Protein AF-A0A7Y5JX21-F1 (afdb_monomer_lite)

Foldseek 3Di:
DDQLDDLVLEDPVQSPQPCLRVLSVLLRVQLCVLQVLQVDPQPDVQAGRQDPVLSVQLSVLSNVLSVVQSVLVPWDFDWDDDDPDIDTDRSRDDPPHSDRDPVSSVSSNVSNVVRRPDPPPDDDDDPDDDDDD

Radius of gyration: 22.15 Å; chains: 1; bounding box: 34×37×90 Å

Sequence (133 aa):
MTAIISTADLPYAIQGADLIDVMVAGANAKASRVAPCLTWDGSDVLQPAPTADQRAEAKLVLIGAVKRWVESGSGAVQSQTAGPFGMTIDTRPKSGGYNLWPSEIQQLQAICKSASATPRGAFSIDTTPIVLP

Secondary structure (DSSP, 8-state):
---S--GGGS-GGGTT-TTHHHHHHHHHHHHHHH-GGGG--S-BTTBPPPPHHHHHHHHHHHHHHHHHHHHHTT--EEEEEETTEEEEEE-S-SS-TT---HHHHHHHHHHHHHH--S-TT------------

pLDDT: mean 81.8, std 13.93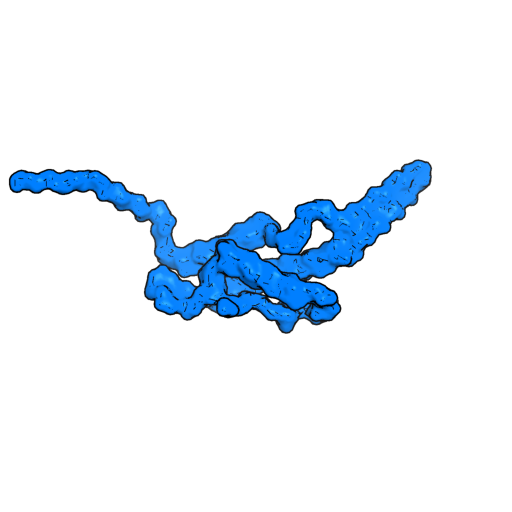, range [46.72, 96.75]

Structure (mmCIF, N/CA/C/O backbone):
data_AF-A0A7Y5JX21-F1
#
_entry.id   AF-A0A7Y5JX21-F1
#
loop_
_atom_site.group_PDB
_atom_site.id
_atom_site.type_symbol
_atom_site.label_atom_id
_atom_site.label_alt_id
_atom_site.label_comp_id
_atom_site.label_asym_id
_atom_site.label_entity_id
_atom_site.label_seq_id
_atom_site.pdbx_PDB_ins_code
_atom_site.Cartn_x
_atom_site.Cartn_y
_atom_site.Cartn_z
_atom_site.occupancy
_atom_site.B_iso_or_equiv
_atom_site.auth_seq_id
_atom_site.auth_comp_id
_atom_site.auth_asym_id
_atom_site.auth_atom_id
_atom_site.pdbx_PDB_model_num
ATOM 1 N N . MET A 1 1 ? -2.861 -11.075 -12.105 1.00 56.91 1 MET A N 1
ATOM 2 C CA . MET A 1 1 ? -2.216 -9.812 -11.687 1.00 56.91 1 MET A CA 1
ATOM 3 C C . MET A 1 1 ? -1.396 -10.118 -10.448 1.00 56.91 1 MET A C 1
ATOM 5 O O . MET A 1 1 ? -1.954 -10.684 -9.517 1.00 56.91 1 MET A O 1
ATOM 9 N N . THR A 1 2 ? -0.092 -9.853 -10.459 1.00 75.12 2 THR A N 1
ATOM 10 C CA . THR A 1 2 ? 0.791 -10.184 -9.329 1.00 75.12 2 THR A CA 1
ATOM 11 C C . THR A 1 2 ? 0.529 -9.230 -8.166 1.00 75.12 2 THR A C 1
ATOM 13 O O . THR A 1 2 ? 0.573 -8.015 -8.356 1.00 75.12 2 THR A O 1
ATOM 16 N N . ALA A 1 3 ? 0.229 -9.766 -6.981 1.00 86.38 3 ALA A N 1
ATOM 17 C CA . ALA A 1 3 ? 0.021 -8.962 -5.778 1.00 86.38 3 ALA A CA 1
ATOM 18 C C . ALA A 1 3 ? 1.336 -8.297 -5.337 1.00 86.38 3 ALA A C 1
ATOM 20 O O . ALA A 1 3 ? 2.397 -8.916 -5.399 1.00 86.38 3 ALA A O 1
ATOM 21 N N . ILE A 1 4 ? 1.264 -7.035 -4.904 1.00 92.50 4 ILE A N 1
ATOM 22 C CA . ILE A 1 4 ? 2.420 -6.277 -4.397 1.00 92.50 4 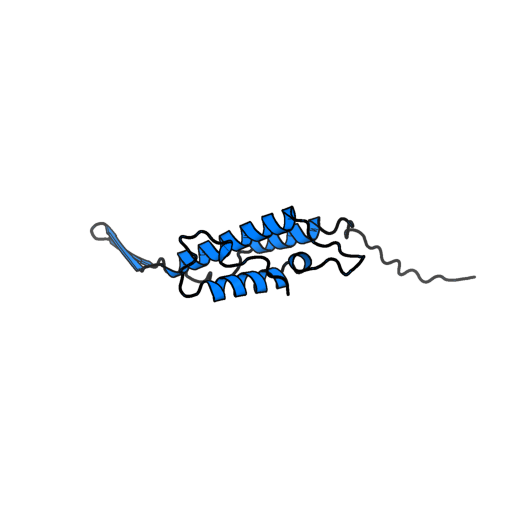ILE A CA 1
ATOM 23 C C . ILE A 1 4 ? 2.599 -6.551 -2.901 1.00 92.50 4 ILE A C 1
ATOM 25 O O . ILE A 1 4 ? 3.725 -6.713 -2.435 1.00 92.50 4 ILE A O 1
ATOM 29 N N . ILE A 1 5 ? 1.485 -6.629 -2.165 1.00 96.06 5 ILE A N 1
ATOM 30 C CA . ILE A 1 5 ? 1.446 -6.997 -0.748 1.00 96.06 5 ILE A CA 1
ATOM 31 C C . ILE A 1 5 ? 0.426 -8.106 -0.476 1.00 96.06 5 ILE A C 1
ATOM 33 O O . ILE A 1 5 ? -0.576 -8.238 -1.182 1.00 96.06 5 ILE A O 1
ATOM 37 N N . SER A 1 6 ? 0.670 -8.864 0.585 1.00 95.81 6 SER A N 1
ATOM 38 C CA . SER A 1 6 ? -0.206 -9.881 1.165 1.00 95.81 6 SER A CA 1
ATOM 39 C C . SER A 1 6 ? -0.447 -9.598 2.652 1.00 95.81 6 SER A C 1
ATOM 41 O O . SER A 1 6 ? 0.230 -8.766 3.255 1.00 95.81 6 SER A O 1
ATOM 43 N N . THR A 1 7 ? -1.392 -10.299 3.275 1.00 95.44 7 THR A N 1
ATOM 44 C CA . THR A 1 7 ? -1.638 -10.181 4.723 1.00 95.44 7 THR A CA 1
ATOM 45 C C . THR A 1 7 ? -0.427 -10.575 5.566 1.00 95.44 7 THR A C 1
ATOM 47 O O . THR A 1 7 ? -0.173 -9.944 6.589 1.00 95.44 7 THR A O 1
ATOM 50 N N . ALA A 1 8 ? 0.375 -11.541 5.107 1.00 95.25 8 ALA A N 1
ATOM 51 C CA . ALA A 1 8 ? 1.602 -11.970 5.782 1.00 95.25 8 ALA A CA 1
ATOM 52 C C . ALA A 1 8 ? 2.673 -10.866 5.858 1.00 95.25 8 ALA A C 1
ATOM 54 O O . ALA A 1 8 ? 3.573 -10.931 6.692 1.00 95.25 8 ALA A O 1
ATOM 55 N N . ASP A 1 9 ? 2.564 -9.841 5.011 1.00 94.50 9 ASP A N 1
ATOM 56 C CA . ASP A 1 9 ? 3.497 -8.718 4.973 1.00 94.50 9 ASP A CA 1
ATOM 57 C C . ASP A 1 9 ? 3.178 -7.629 6.001 1.00 94.50 9 ASP A C 1
ATOM 59 O O . ASP A 1 9 ? 3.978 -6.718 6.219 1.00 94.50 9 ASP A O 1
ATOM 63 N N . LEU A 1 10 ? 1.997 -7.695 6.614 1.00 94.94 10 LEU A N 1
ATOM 64 C CA . LEU A 1 10 ? 1.544 -6.723 7.595 1.00 94.94 10 LEU A CA 1
ATOM 65 C C . LEU A 1 10 ? 2.071 -7.072 8.995 1.00 94.94 10 LEU A C 1
ATOM 67 O O . LEU A 1 10 ? 2.263 -8.248 9.307 1.00 94.94 10 LEU A O 1
ATOM 71 N N . PRO A 1 11 ? 2.249 -6.086 9.892 1.00 93.44 11 PRO A N 1
ATOM 72 C CA . PRO A 1 11 ? 2.540 -6.354 11.296 1.00 93.44 11 PRO A CA 1
ATOM 73 C C . PRO A 1 11 ? 1.491 -7.274 11.932 1.00 93.44 11 PRO A C 1
ATOM 75 O O . PRO A 1 11 ? 0.293 -7.053 11.759 1.00 93.44 11 PRO A O 1
ATOM 78 N N . TYR A 1 12 ? 1.930 -8.247 12.737 1.00 93.88 12 TYR A N 1
ATOM 79 C CA . TYR A 1 12 ? 1.044 -9.239 13.371 1.00 93.88 12 TYR A CA 1
ATOM 80 C C . TYR A 1 12 ? -0.140 -8.604 14.120 1.00 93.88 12 TYR A C 1
ATOM 82 O O . TYR A 1 12 ? -1.261 -9.097 14.056 1.00 93.88 12 TYR A O 1
ATOM 90 N N . ALA A 1 13 ? 0.086 -7.449 14.753 1.00 90.81 13 ALA A N 1
ATOM 91 C CA . ALA A 1 13 ? -0.931 -6.706 15.494 1.00 90.81 13 ALA A CA 1
ATOM 92 C C . ALA A 1 13 ? -2.150 -6.269 14.656 1.00 90.81 13 ALA A C 1
ATOM 94 O O . ALA A 1 13 ? -3.206 -6.026 15.230 1.00 90.81 13 ALA A O 1
ATOM 95 N N . ILE A 1 14 ? -2.021 -6.155 13.327 1.00 90.69 14 ILE A N 1
ATOM 96 C CA . ILE A 1 14 ? -3.111 -5.713 12.441 1.00 90.69 14 ILE A CA 1
ATOM 97 C C . ILE A 1 14 ? -3.614 -6.809 11.493 1.00 90.69 14 ILE A C 1
ATOM 99 O O . ILE A 1 14 ? -4.603 -6.594 10.797 1.00 90.69 14 ILE A O 1
ATOM 103 N N . GLN A 1 15 ? -2.976 -7.985 11.474 1.00 93.12 15 GLN A N 1
ATOM 104 C CA . GLN A 1 15 ? -3.368 -9.098 10.598 1.00 93.12 15 GLN A CA 1
ATOM 105 C C . GLN A 1 15 ? -4.753 -9.672 10.931 1.00 93.12 15 GLN A C 1
ATOM 107 O O . GLN A 1 15 ? -5.366 -10.291 10.074 1.00 93.12 15 GLN A O 1
ATOM 112 N N . GLY A 1 16 ? -5.251 -9.473 12.154 1.00 90.75 16 GLY A N 1
ATOM 113 C CA . GLY A 1 16 ? -6.568 -9.951 12.591 1.00 90.75 16 GLY A CA 1
ATOM 114 C C . GLY A 1 16 ? -7.710 -8.944 12.428 1.00 90.75 16 GLY A C 1
ATOM 115 O O . GLY A 1 16 ? -8.780 -9.161 12.990 1.00 90.75 16 GLY A O 1
ATOM 116 N N . ALA A 1 17 ? -7.494 -7.815 11.744 1.00 88.44 17 ALA A N 1
ATOM 117 C CA . ALA A 1 17 ? -8.557 -6.834 11.538 1.00 88.44 17 ALA A CA 1
ATOM 118 C C . ALA A 1 17 ? -9.648 -7.391 10.601 1.00 88.44 17 ALA A C 1
ATOM 120 O O . ALA A 1 17 ? -9.340 -7.985 9.574 1.00 88.44 17 ALA A O 1
ATOM 121 N N . ASP A 1 18 ? -10.918 -7.142 10.926 1.00 87.25 18 ASP A N 1
ATOM 122 C CA . ASP A 1 18 ? -12.089 -7.728 10.245 1.00 87.25 18 ASP A CA 1
ATOM 123 C C . ASP A 1 18 ? -12.071 -7.570 8.711 1.00 87.25 18 ASP A C 1
ATOM 125 O O . ASP A 1 18 ? -12.339 -8.502 7.961 1.00 87.25 18 ASP A O 1
ATOM 129 N N . LEU A 1 19 ? -11.667 -6.395 8.220 1.00 89.31 19 LEU A N 1
ATOM 130 C CA . LEU A 1 19 ? -11.630 -6.088 6.786 1.00 89.31 19 LEU A CA 1
ATOM 131 C C . LEU A 1 19 ? -10.226 -6.177 6.175 1.00 89.31 19 LEU A C 1
ATOM 133 O O . LEU A 1 19 ? -9.997 -5.611 5.105 1.00 89.31 19 LEU A O 1
ATOM 137 N N . ILE A 1 20 ? -9.269 -6.841 6.828 1.00 93.19 20 ILE A N 1
ATOM 138 C CA . ILE A 1 20 ? -7.860 -6.793 6.414 1.00 93.19 20 ILE A CA 1
ATOM 139 C C . ILE A 1 20 ? -7.640 -7.292 4.983 1.00 93.19 20 ILE A C 1
ATOM 141 O O . ILE A 1 20 ? -6.948 -6.632 4.209 1.00 93.19 20 ILE A O 1
ATOM 145 N N . ASP A 1 21 ? -8.296 -8.384 4.589 1.00 94.31 21 ASP A N 1
ATOM 146 C CA . ASP A 1 21 ? -8.181 -8.948 3.242 1.00 94.31 21 ASP A CA 1
ATOM 147 C C . ASP A 1 21 ? -8.729 -7.983 2.187 1.00 94.31 21 ASP A C 1
ATOM 149 O O . ASP A 1 21 ? -8.122 -7.772 1.135 1.00 94.31 21 ASP A O 1
ATOM 153 N N . VAL A 1 22 ? -9.850 -7.326 2.498 1.00 94.06 22 VAL A N 1
ATOM 154 C CA . VAL A 1 22 ? -10.465 -6.312 1.634 1.00 94.06 22 VAL A CA 1
ATOM 155 C C . VAL A 1 22 ? -9.556 -5.088 1.514 1.00 94.06 22 VAL A C 1
ATOM 157 O O . VAL A 1 22 ? -9.387 -4.547 0.420 1.00 94.06 22 VAL A O 1
ATOM 160 N N . MET A 1 23 ? -8.926 -4.667 2.613 1.00 93.44 23 MET A N 1
ATOM 161 C CA . MET A 1 23 ? -7.972 -3.55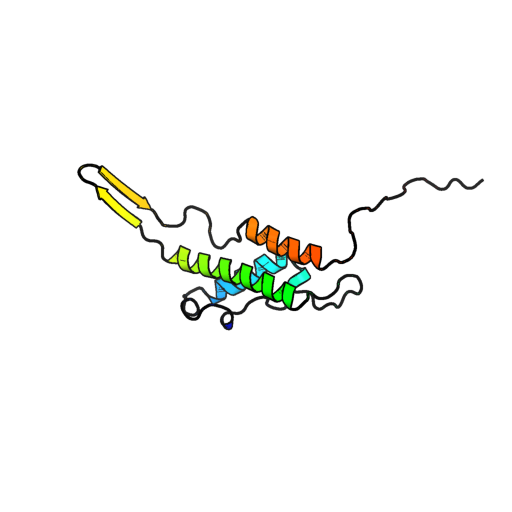7 2.619 1.00 93.44 23 MET A CA 1
ATOM 162 C C . MET A 1 23 ? -6.724 -3.882 1.794 1.00 93.44 23 MET A C 1
ATOM 164 O O . MET A 1 23 ? -6.310 -3.064 0.975 1.00 93.44 23 MET A O 1
ATOM 168 N N . VAL A 1 24 ? -6.155 -5.080 1.940 1.00 96.00 24 VAL A N 1
ATOM 169 C CA . VAL A 1 24 ? -5.000 -5.547 1.154 1.00 96.00 24 VAL A CA 1
ATOM 170 C C . VAL A 1 24 ? -5.350 -5.639 -0.331 1.00 96.00 24 VAL A C 1
ATOM 172 O O . VAL A 1 24 ? -4.608 -5.133 -1.177 1.00 96.00 24 VAL A O 1
ATOM 175 N N . ALA A 1 25 ? -6.503 -6.220 -0.673 1.00 95.62 25 ALA A N 1
ATOM 176 C CA . ALA A 1 25 ? -6.979 -6.284 -2.052 1.00 95.62 25 ALA A CA 1
ATOM 177 C C . ALA A 1 25 ? -7.181 -4.879 -2.646 1.00 95.62 25 ALA A C 1
ATOM 179 O O . ALA A 1 25 ? -6.733 -4.595 -3.760 1.00 95.62 25 ALA A O 1
ATOM 180 N N . GLY A 1 26 ? -7.788 -3.968 -1.880 1.00 94.75 26 GLY A N 1
ATOM 181 C CA . GLY A 1 26 ? -7.989 -2.575 -2.270 1.00 94.75 26 GLY A CA 1
ATOM 182 C C . GLY A 1 26 ? -6.680 -1.803 -2.451 1.00 94.75 26 GLY A C 1
ATOM 183 O O . GLY A 1 26 ? -6.553 -1.038 -3.409 1.00 94.75 26 GLY A O 1
ATOM 184 N N . ALA A 1 27 ? -5.692 -2.021 -1.580 1.00 95.69 27 ALA A N 1
ATOM 185 C CA . ALA A 1 27 ? -4.360 -1.431 -1.695 1.00 95.69 27 ALA A CA 1
ATOM 186 C C . ALA A 1 27 ? -3.663 -1.885 -2.984 1.00 95.69 27 ALA A C 1
ATOM 188 O O . ALA A 1 27 ? -3.215 -1.042 -3.762 1.00 95.69 27 ALA A O 1
ATOM 189 N N . ASN A 1 28 ? -3.656 -3.194 -3.257 1.00 95.75 28 ASN A N 1
ATOM 190 C CA . ASN A 1 28 ? -3.093 -3.754 -4.486 1.00 95.75 28 ASN A CA 1
ATOM 191 C C . ASN A 1 28 ? -3.781 -3.195 -5.744 1.00 95.75 28 ASN A C 1
ATOM 193 O O . ASN A 1 28 ? -3.098 -2.767 -6.672 1.00 95.75 28 ASN A O 1
ATOM 197 N N . ALA A 1 29 ? -5.117 -3.129 -5.763 1.00 94.94 29 ALA A N 1
ATOM 198 C CA . ALA A 1 29 ? -5.874 -2.616 -6.908 1.00 94.94 29 ALA A CA 1
ATOM 199 C C . ALA A 1 29 ? -5.653 -1.111 -7.154 1.00 94.94 29 ALA A C 1
ATOM 201 O O . ALA A 1 29 ? -5.588 -0.647 -8.296 1.00 94.94 29 ALA A O 1
ATOM 202 N N . LYS A 1 30 ? -5.525 -0.313 -6.088 1.00 94.88 30 LYS A N 1
ATOM 203 C CA . LYS A 1 30 ? -5.206 1.119 -6.210 1.00 94.88 30 LYS A CA 1
ATOM 204 C C . LYS A 1 30 ? -3.778 1.314 -6.710 1.00 94.88 30 LYS A C 1
ATOM 206 O O . LYS A 1 30 ? -3.566 2.124 -7.611 1.00 94.88 30 LYS A O 1
ATOM 211 N N . ALA A 1 31 ? -2.830 0.547 -6.175 1.00 95.06 31 ALA A N 1
ATOM 212 C CA . ALA A 1 31 ? -1.434 0.577 -6.588 1.00 95.06 31 ALA A CA 1
ATOM 213 C C . ALA A 1 31 ? -1.267 0.197 -8.063 1.00 95.06 31 ALA A C 1
ATOM 215 O O . ALA A 1 31 ? -0.618 0.927 -8.806 1.00 95.06 31 ALA A O 1
ATOM 216 N N . SER A 1 32 ? -1.922 -0.872 -8.524 1.00 93.50 32 SER A N 1
ATOM 217 C CA . SER A 1 32 ? -1.845 -1.302 -9.924 1.00 93.50 32 SER A CA 1
ATOM 218 C C . SER A 1 32 ? -2.394 -0.263 -10.903 1.00 93.50 32 SER A C 1
ATOM 220 O O . SER A 1 32 ? -1.929 -0.179 -12.036 1.00 93.50 32 SER A O 1
ATOM 222 N N . ARG A 1 33 ? -3.363 0.559 -10.478 1.00 92.12 33 ARG A N 1
ATOM 223 C CA . ARG A 1 33 ? -3.907 1.648 -11.299 1.00 92.12 33 ARG A CA 1
ATOM 224 C C . ARG A 1 33 ? -2.938 2.822 -11.435 1.00 92.12 33 ARG A C 1
ATOM 226 O O . ARG A 1 33 ? -2.851 3.408 -12.509 1.00 92.12 33 ARG A O 1
ATOM 233 N N . VAL A 1 34 ? -2.264 3.209 -10.351 1.00 93.62 34 VAL A N 1
ATOM 234 C CA . VAL A 1 34 ? -1.381 4.394 -10.347 1.00 93.62 34 VAL A CA 1
ATOM 235 C C . VAL A 1 34 ? 0.056 4.071 -10.752 1.00 93.62 34 VAL A C 1
ATOM 237 O O . VAL A 1 34 ? 0.761 4.952 -11.234 1.00 93.62 34 VAL A O 1
ATOM 240 N N . ALA A 1 35 ? 0.477 2.822 -10.562 1.00 92.19 35 ALA A N 1
ATOM 241 C CA . ALA A 1 35 ? 1.834 2.336 -10.755 1.00 92.19 35 ALA A CA 1
ATOM 242 C C . ALA A 1 35 ? 1.819 0.921 -11.379 1.00 92.19 35 ALA A C 1
ATOM 244 O O . ALA A 1 35 ? 2.234 -0.053 -10.745 1.00 92.19 35 ALA A O 1
ATOM 245 N N . PRO A 1 36 ? 1.351 0.777 -12.638 1.00 89.00 36 PRO A N 1
ATOM 246 C CA . PRO A 1 36 ? 1.202 -0.529 -13.288 1.00 89.00 36 PRO A CA 1
ATOM 247 C C . PRO A 1 36 ? 2.532 -1.276 -13.455 1.00 89.00 36 PRO A C 1
ATOM 249 O O . PRO A 1 36 ? 2.544 -2.509 -13.475 1.00 89.00 36 PRO A O 1
ATOM 252 N N . CYS A 1 37 ? 3.659 -0.550 -13.491 1.00 87.56 37 CYS A N 1
ATOM 253 C CA . CYS A 1 37 ? 4.994 -1.138 -13.589 1.00 87.56 37 CYS A CA 1
ATOM 254 C C . CYS A 1 37 ? 5.292 -2.137 -12.457 1.00 87.56 37 CYS A C 1
ATOM 256 O O . CYS A 1 37 ? 6.010 -3.101 -12.677 1.00 87.56 37 CYS A O 1
ATOM 258 N N . LEU A 1 38 ? 4.711 -1.956 -11.263 1.00 89.81 38 LEU A N 1
ATOM 259 C CA . LEU A 1 38 ? 4.963 -2.816 -10.100 1.00 89.81 38 LEU A CA 1
ATOM 260 C C . LEU A 1 38 ? 4.347 -4.212 -10.253 1.00 89.81 38 LEU A C 1
ATOM 262 O O . LEU A 1 38 ? 4.771 -5.173 -9.608 1.00 89.81 38 LEU A O 1
ATOM 266 N N . THR A 1 39 ? 3.346 -4.330 -11.121 1.00 87.06 39 THR A N 1
ATOM 267 C CA . THR A 1 39 ? 2.672 -5.596 -11.433 1.00 87.06 39 THR A CA 1
ATOM 268 C C . THR A 1 39 ? 3.181 -6.241 -12.718 1.00 87.06 39 THR A C 1
ATOM 270 O O . THR A 1 39 ? 2.767 -7.353 -13.034 1.00 87.06 39 THR A O 1
ATOM 273 N N . TRP A 1 40 ? 4.081 -5.557 -13.430 1.00 84.44 40 TRP A N 1
ATOM 274 C CA . TRP A 1 40 ? 4.661 -6.015 -14.684 1.00 84.44 40 TRP A CA 1
ATOM 275 C C . TRP A 1 40 ? 5.652 -7.162 -14.461 1.00 84.44 40 TRP A C 1
ATOM 277 O O . TRP A 1 40 ? 6.388 -7.178 -13.469 1.00 84.44 40 TRP A O 1
ATOM 287 N N . ASP A 1 41 ? 5.666 -8.116 -15.389 1.00 79.88 41 ASP A N 1
ATOM 288 C CA . ASP A 1 41 ? 6.524 -9.306 -15.366 1.00 79.88 41 ASP A CA 1
ATOM 289 C C . ASP A 1 41 ? 7.769 -9.179 -16.258 1.00 79.88 41 ASP A C 1
ATOM 291 O O . ASP A 1 41 ? 8.627 -10.057 -16.237 1.00 79.88 41 ASP A O 1
ATOM 295 N N . GLY A 1 42 ? 7.909 -8.074 -16.995 1.00 75.12 42 GLY A N 1
ATOM 296 C CA . GLY A 1 42 ? 9.039 -7.845 -17.899 1.00 75.12 42 GLY A CA 1
ATOM 297 C C . GLY A 1 42 ? 8.849 -8.438 -19.294 1.00 75.12 42 GLY A C 1
ATOM 298 O O . GLY A 1 42 ? 9.820 -8.517 -20.037 1.00 75.12 42 GLY A O 1
ATOM 299 N N . SER A 1 43 ? 7.630 -8.845 -19.665 1.00 77.75 43 SER A N 1
ATOM 300 C CA . SER A 1 43 ? 7.337 -9.426 -20.986 1.00 77.75 43 SER A CA 1
ATOM 301 C C . SER A 1 43 ? 7.483 -8.453 -22.170 1.00 77.75 43 SER A C 1
ATOM 303 O O . SER A 1 43 ? 7.535 -8.891 -23.317 1.00 77.75 43 SER A O 1
ATOM 305 N N . ASP A 1 44 ? 7.590 -7.147 -21.915 1.00 70.25 44 ASP A N 1
ATOM 306 C CA . ASP A 1 44 ? 7.781 -6.095 -22.916 1.00 70.25 44 ASP A CA 1
ATOM 307 C C . ASP A 1 44 ? 9.241 -5.657 -22.878 1.00 70.25 44 ASP A C 1
ATOM 309 O O . ASP A 1 44 ? 9.752 -5.191 -21.859 1.00 70.25 44 ASP A O 1
ATOM 313 N N . VAL A 1 45 ? 9.898 -5.787 -24.025 1.00 65.69 45 VAL A N 1
ATOM 314 C CA . VAL A 1 45 ? 11.306 -5.438 -24.235 1.00 65.69 45 VAL A CA 1
ATOM 315 C C . VAL A 1 45 ? 11.566 -3.951 -23.960 1.00 65.69 45 VAL A C 1
ATOM 317 O O . VAL A 1 45 ? 12.674 -3.569 -23.590 1.00 65.69 45 VAL A O 1
ATOM 320 N N . LEU A 1 46 ? 10.542 -3.104 -24.108 1.00 68.38 46 LEU A N 1
ATOM 321 C CA . LEU A 1 46 ? 10.607 -1.663 -23.869 1.00 68.38 46 LEU A CA 1
ATOM 322 C C . LEU A 1 46 ? 10.356 -1.280 -22.403 1.00 68.38 46 LEU A C 1
ATOM 324 O O . LEU A 1 46 ? 10.493 -0.102 -22.051 1.00 68.38 46 LEU A O 1
ATOM 328 N N . GLN A 1 47 ? 9.994 -2.237 -21.542 1.00 67.69 47 GLN A N 1
ATOM 329 C CA . GLN A 1 47 ? 9.711 -1.982 -20.135 1.00 67.69 47 GLN A CA 1
ATOM 330 C C . GLN A 1 47 ? 10.237 -3.113 -19.232 1.00 67.69 47 GLN A C 1
ATOM 332 O O . GLN A 1 47 ? 9.579 -4.148 -19.086 1.00 67.69 47 GLN A O 1
ATOM 337 N N . PRO A 1 48 ? 11.393 -2.915 -18.567 1.00 72.81 48 PRO A N 1
ATOM 338 C CA . PRO A 1 48 ? 11.939 -3.924 -17.672 1.00 72.81 48 PRO A CA 1
ATOM 339 C C . PRO A 1 48 ? 11.004 -4.179 -16.484 1.00 72.81 48 PRO A C 1
ATOM 341 O O . PRO A 1 48 ? 10.265 -3.295 -16.035 1.00 72.81 48 PRO A O 1
ATOM 344 N N . ALA A 1 49 ? 11.052 -5.406 -15.962 1.00 80.62 49 ALA A N 1
ATOM 345 C CA . ALA A 1 49 ? 10.403 -5.740 -14.701 1.00 80.62 49 ALA A CA 1
ATOM 346 C C . ALA A 1 49 ? 10.966 -4.864 -13.562 1.00 80.62 49 ALA A C 1
ATOM 348 O O . ALA A 1 49 ? 12.156 -4.536 -13.570 1.00 80.62 49 ALA A O 1
ATOM 349 N N . PRO A 1 50 ? 10.144 -4.499 -12.564 1.00 85.94 50 PRO A N 1
ATOM 350 C CA . PRO A 1 50 ? 10.604 -3.723 -11.420 1.00 85.94 50 PRO A CA 1
ATOM 351 C C . PRO A 1 50 ? 11.623 -4.528 -10.607 1.00 85.94 50 PRO A C 1
ATOM 353 O O . PRO A 1 50 ? 11.454 -5.735 -10.396 1.00 85.94 50 PRO A O 1
ATOM 356 N N . THR A 1 51 ? 12.662 -3.850 -10.122 1.00 88.38 51 THR A N 1
ATOM 357 C CA . THR A 1 51 ? 13.700 -4.475 -9.294 1.00 88.38 51 THR A CA 1
ATOM 358 C C . THR A 1 51 ? 13.143 -4.901 -7.932 1.00 88.38 51 THR A C 1
ATOM 360 O O . THR A 1 51 ? 12.072 -4.458 -7.500 1.00 88.38 51 THR A O 1
ATOM 363 N N . ALA A 1 52 ? 13.878 -5.764 -7.226 1.00 89.44 52 ALA A N 1
ATOM 364 C CA . ALA A 1 52 ? 13.503 -6.181 -5.875 1.00 89.44 52 ALA A CA 1
ATOM 365 C C . ALA A 1 52 ? 13.381 -4.980 -4.919 1.00 89.44 52 ALA A C 1
ATOM 367 O O . ALA A 1 52 ? 12.411 -4.900 -4.167 1.00 89.44 52 ALA A O 1
ATOM 368 N N . ASP A 1 53 ? 14.297 -4.014 -5.018 1.00 90.50 53 ASP A N 1
ATOM 369 C CA . ASP A 1 53 ? 14.301 -2.809 -4.181 1.00 90.50 53 ASP A CA 1
ATOM 370 C C . ASP A 1 53 ? 13.087 -1.916 -4.461 1.00 90.50 53 ASP A C 1
ATOM 372 O O . ASP A 1 53 ? 12.426 -1.456 -3.534 1.00 90.50 53 ASP A O 1
ATOM 376 N N . GLN A 1 54 ? 12.715 -1.751 -5.733 1.00 90.25 54 GLN A N 1
ATOM 377 C CA . GLN A 1 54 ? 11.519 -0.998 -6.128 1.00 90.25 54 GLN A CA 1
ATOM 378 C C . GLN A 1 54 ? 10.234 -1.643 -5.600 1.00 90.25 54 GLN A C 1
ATOM 380 O O . GLN A 1 54 ? 9.319 -0.954 -5.142 1.00 90.25 54 GLN A O 1
ATOM 385 N N . ARG A 1 55 ? 10.160 -2.979 -5.633 1.00 91.62 55 ARG A N 1
ATOM 386 C CA . ARG A 1 55 ? 9.039 -3.720 -5.040 1.00 91.62 55 ARG A CA 1
ATOM 387 C C . ARG A 1 55 ? 9.022 -3.585 -3.516 1.00 91.62 55 ARG A C 1
ATOM 389 O O . ARG A 1 55 ? 7.943 -3.436 -2.947 1.00 91.62 55 ARG A O 1
ATOM 396 N N . ALA A 1 56 ? 10.182 -3.614 -2.859 1.00 92.69 56 ALA A N 1
ATOM 397 C CA . ALA A 1 56 ? 10.295 -3.453 -1.410 1.00 92.69 56 ALA A CA 1
ATOM 398 C C . ALA A 1 56 ? 9.886 -2.044 -0.945 1.00 92.69 56 ALA A C 1
ATOM 400 O O . ALA A 1 56 ? 9.158 -1.911 0.040 1.00 92.69 56 ALA A O 1
ATOM 401 N N . GLU A 1 57 ? 10.276 -1.002 -1.682 1.00 94.06 57 GLU A N 1
ATOM 402 C CA . GLU A 1 57 ? 9.856 0.376 -1.417 1.00 94.06 57 GLU A CA 1
ATOM 403 C C . GLU A 1 57 ? 8.334 0.525 -1.558 1.00 94.06 57 GLU A C 1
ATOM 405 O O . GLU A 1 57 ? 7.659 0.984 -0.633 1.00 94.06 57 GLU A O 1
ATOM 410 N N . ALA A 1 58 ? 7.762 0.042 -2.667 1.00 95.44 58 ALA A N 1
ATOM 411 C CA . ALA A 1 58 ? 6.316 0.074 -2.885 1.00 95.44 58 ALA A CA 1
ATOM 412 C C . ALA A 1 58 ? 5.542 -0.693 -1.801 1.00 95.44 58 ALA A C 1
ATOM 414 O O . ALA A 1 58 ? 4.490 -0.246 -1.341 1.00 95.44 58 ALA A O 1
ATOM 415 N N . LYS A 1 59 ? 6.077 -1.835 -1.360 1.00 95.56 59 LYS A N 1
ATOM 416 C CA . LYS A 1 59 ? 5.514 -2.637 -0.272 1.00 95.56 59 LYS A CA 1
ATOM 417 C C . LYS A 1 59 ? 5.420 -1.836 1.025 1.00 95.56 59 LYS A C 1
ATOM 419 O O . LYS A 1 59 ? 4.368 -1.849 1.659 1.00 95.56 59 LYS A O 1
ATOM 424 N N . LEU A 1 60 ? 6.462 -1.092 1.391 1.00 96.31 60 LEU A N 1
ATOM 425 C CA . LEU A 1 60 ? 6.468 -0.286 2.613 1.00 96.31 60 LEU A CA 1
ATOM 426 C C . LEU A 1 60 ? 5.427 0.846 2.573 1.00 96.31 60 LEU A C 1
ATOM 428 O O . LEU A 1 60 ? 4.730 1.069 3.565 1.00 96.31 60 LEU A O 1
ATOM 432 N N . VAL A 1 61 ? 5.252 1.494 1.416 1.00 96.75 61 VAL A N 1
ATOM 433 C CA . VAL A 1 61 ? 4.202 2.508 1.205 1.00 96.75 61 VAL A CA 1
ATOM 434 C C . VAL A 1 61 ? 2.807 1.911 1.416 1.00 96.75 61 VAL A C 1
ATOM 436 O O . VAL A 1 61 ? 1.986 2.479 2.138 1.00 96.75 61 VAL A O 1
ATOM 439 N N . LEU A 1 62 ? 2.533 0.737 0.835 1.00 96.75 62 LEU A N 1
ATOM 440 C CA . LEU A 1 62 ? 1.221 0.093 0.952 1.00 96.75 62 LEU A CA 1
ATOM 441 C C . LEU A 1 62 ? 0.941 -0.438 2.364 1.00 96.75 62 LEU A C 1
ATOM 443 O O . LEU A 1 62 ? -0.188 -0.314 2.836 1.00 96.75 62 LEU A O 1
ATOM 447 N N . ILE A 1 63 ? 1.950 -0.963 3.067 1.00 96.38 63 ILE A N 1
ATOM 448 C CA . ILE A 1 63 ? 1.812 -1.365 4.477 1.00 96.38 63 ILE A CA 1
ATOM 449 C C . ILE A 1 63 ? 1.446 -0.151 5.342 1.00 96.38 63 ILE A C 1
ATOM 451 O O . ILE A 1 63 ? 0.550 -0.250 6.181 1.00 96.38 63 ILE A O 1
ATOM 455 N N . GLY A 1 64 ? 2.090 1.001 5.121 1.00 94.88 64 GLY A N 1
ATOM 456 C CA . GLY A 1 64 ? 1.769 2.248 5.822 1.00 94.88 64 GLY A CA 1
ATOM 457 C C . GLY A 1 64 ? 0.320 2.692 5.606 1.00 94.88 64 GLY A C 1
ATOM 458 O O . GLY A 1 64 ? -0.380 3.013 6.571 1.00 94.88 64 GLY A O 1
ATOM 459 N N . ALA A 1 65 ? -0.159 2.630 4.361 1.00 94.75 65 ALA A N 1
ATOM 460 C CA . ALA A 1 65 ? -1.543 2.950 4.023 1.00 94.75 65 ALA A CA 1
ATOM 461 C C . ALA A 1 65 ? -2.546 2.003 4.703 1.00 94.75 65 ALA A C 1
ATOM 463 O O . ALA A 1 65 ? -3.501 2.467 5.327 1.00 94.75 65 ALA A O 1
ATOM 464 N N . VAL A 1 66 ? -2.317 0.686 4.633 1.00 94.06 66 VAL A N 1
ATOM 465 C CA . VAL A 1 66 ? -3.204 -0.317 5.250 1.00 94.06 66 VAL A CA 1
ATOM 466 C C . VAL A 1 66 ? -3.218 -0.172 6.768 1.00 94.06 66 VAL A C 1
ATOM 468 O O . VAL A 1 66 ? -4.293 -0.151 7.364 1.00 94.06 66 VAL A O 1
ATOM 471 N N . LYS A 1 67 ? -2.054 0.012 7.401 1.00 92.50 67 LYS A N 1
ATOM 472 C CA . LYS A 1 67 ? -1.960 0.267 8.844 1.00 92.50 67 LYS A CA 1
ATOM 473 C C . LYS A 1 67 ? -2.804 1.478 9.247 1.00 92.50 67 LYS A C 1
ATOM 475 O O . LYS A 1 67 ? -3.621 1.372 10.158 1.00 92.50 67 LYS A O 1
ATOM 480 N N . ARG A 1 68 ? -2.675 2.595 8.522 1.00 90.62 68 ARG A N 1
ATOM 481 C CA . ARG A 1 68 ? -3.492 3.794 8.753 1.00 90.62 68 ARG A CA 1
ATOM 482 C C . ARG A 1 68 ? -4.983 3.498 8.612 1.00 90.62 68 ARG A C 1
ATOM 484 O O . ARG A 1 68 ? -5.776 4.005 9.400 1.00 90.62 68 ARG A O 1
ATOM 491 N N . TRP A 1 69 ? -5.393 2.732 7.603 1.00 89.75 69 TRP A N 1
ATOM 492 C CA . TRP A 1 69 ? -6.804 2.398 7.403 1.00 89.75 69 TRP A CA 1
ATOM 493 C C . TRP A 1 69 ? -7.373 1.557 8.546 1.00 89.75 69 TRP A C 1
ATOM 495 O O . TRP A 1 69 ? -8.497 1.814 8.973 1.00 89.75 69 TRP A O 1
ATOM 505 N N . VAL A 1 70 ? -6.587 0.614 9.075 1.00 89.19 70 VAL A N 1
ATOM 506 C CA . VAL A 1 70 ? -6.953 -0.175 10.260 1.00 89.19 70 VAL A CA 1
ATOM 507 C C . VAL A 1 70 ? -7.098 0.730 11.487 1.00 89.19 70 VAL A C 1
ATOM 509 O O . VAL A 1 70 ? -8.122 0.682 12.164 1.00 89.19 70 VAL A O 1
ATOM 512 N N . GLU A 1 71 ? -6.130 1.615 11.734 1.00 84.44 71 GLU A N 1
ATOM 513 C CA . GLU A 1 71 ? -6.163 2.568 12.856 1.00 84.44 71 GLU A CA 1
ATOM 514 C C . GLU A 1 71 ? -7.293 3.602 12.723 1.00 84.44 71 GLU A C 1
ATOM 516 O O . GLU A 1 71 ? -7.871 4.036 13.712 1.00 84.44 71 GLU A O 1
ATOM 521 N N . SER A 1 72 ? -7.670 3.976 11.499 1.00 76.06 72 SER A N 1
ATOM 522 C CA . SER A 1 72 ? -8.784 4.904 11.259 1.00 76.06 72 SER A CA 1
ATOM 523 C C . SER A 1 72 ? -10.151 4.264 11.530 1.00 76.06 72 SER A C 1
ATOM 525 O O . SER A 1 72 ? -11.118 4.976 11.798 1.00 76.06 72 SER A O 1
ATOM 527 N N . GLY A 1 73 ? -10.244 2.931 11.461 1.00 65.50 73 GLY A N 1
ATOM 528 C CA . GLY A 1 73 ? -11.458 2.174 11.773 1.00 65.50 73 GLY A CA 1
ATOM 529 C C . GLY A 1 73 ? -11.759 2.055 13.271 1.00 65.50 73 GLY A C 1
ATOM 530 O O . GLY A 1 73 ? -12.872 1.676 13.623 1.00 65.50 73 GLY A O 1
ATOM 531 N N . SER A 1 74 ? -10.810 2.398 14.151 1.00 62.56 74 SER A N 1
ATOM 532 C CA . SER A 1 74 ? -10.964 2.303 15.612 1.00 62.56 74 SER A CA 1
ATOM 533 C C . SER A 1 74 ? -11.364 3.619 16.300 1.00 62.56 74 SER A C 1
ATOM 535 O O . SER A 1 74 ? -11.483 3.657 17.525 1.00 62.56 74 SER A O 1
ATOM 537 N N . GLY A 1 75 ? -11.575 4.702 15.540 1.00 61.06 75 GLY A N 1
ATOM 538 C CA . GLY A 1 75 ? -11.863 6.034 16.083 1.00 61.06 75 GLY A CA 1
ATOM 539 C C . GLY A 1 75 ? -13.144 6.101 16.928 1.00 61.06 75 GLY A C 1
ATOM 540 O O . GLY A 1 75 ? -14.193 5.585 16.541 1.00 61.06 75 GLY A O 1
ATOM 541 N N . ALA A 1 76 ? -13.076 6.795 18.068 1.00 59.47 76 ALA A N 1
ATOM 542 C CA . ALA A 1 76 ? -14.181 6.979 19.012 1.00 59.47 76 ALA A CA 1
ATOM 543 C C . ALA A 1 76 ? -14.554 8.464 19.165 1.00 59.47 76 ALA A C 1
ATOM 545 O O . ALA A 1 76 ? -13.704 9.352 19.091 1.00 59.47 76 ALA A O 1
ATOM 546 N N . VAL A 1 77 ? -15.825 8.764 19.430 1.00 61.06 77 VAL A N 1
ATOM 547 C CA . VAL A 1 77 ? -16.230 10.127 19.809 1.00 61.06 77 VAL A CA 1
ATOM 548 C C . VAL A 1 77 ? -15.729 10.386 21.229 1.00 61.06 77 VAL A C 1
ATOM 550 O O . VAL A 1 77 ? -16.100 9.663 22.150 1.00 61.06 77 VAL A O 1
ATOM 553 N N . GLN A 1 78 ? -14.863 11.383 21.406 1.00 66.88 78 GLN A N 1
ATOM 554 C CA . GLN A 1 78 ? -14.293 11.745 22.702 1.00 66.88 78 GLN A CA 1
ATOM 555 C C . GLN A 1 78 ? -14.905 13.068 23.165 1.00 66.88 78 GLN A C 1
ATOM 557 O O . GLN A 1 78 ? -14.717 14.105 22.531 1.00 66.88 78 GLN A O 1
ATOM 562 N N . SER A 1 79 ? -15.644 13.058 24.273 1.00 72.31 79 SER A N 1
ATOM 563 C CA . SER A 1 79 ? -16.083 14.287 24.939 1.00 72.31 79 SER A CA 1
ATOM 564 C C . SER A 1 79 ? -15.002 14.738 25.919 1.00 72.31 79 SER A C 1
ATOM 566 O O . SER A 1 79 ? -14.720 14.029 26.884 1.00 72.31 79 SER A O 1
ATOM 568 N N . GLN A 1 80 ? -14.403 15.905 25.690 1.00 75.31 80 GLN A N 1
ATOM 569 C CA . GLN A 1 80 ? -13.519 16.547 26.660 1.00 75.31 80 GLN A CA 1
ATOM 570 C C . GLN A 1 80 ? -14.272 17.684 27.351 1.00 75.31 80 GLN A C 1
ATOM 572 O O . GLN A 1 80 ? -14.750 18.608 26.692 1.00 75.31 80 GLN A O 1
ATOM 577 N N . THR A 1 81 ? -14.352 17.623 28.679 1.00 76.88 81 THR A N 1
ATOM 578 C CA . THR A 1 81 ? -14.934 18.680 29.514 1.00 76.88 81 THR A CA 1
ATOM 579 C C . THR A 1 81 ? -13.835 19.293 30.369 1.00 76.88 81 THR A C 1
ATOM 581 O O . THR A 1 81 ? -13.210 18.601 31.169 1.00 76.88 81 THR A O 1
ATOM 584 N N . ALA A 1 82 ? -13.608 20.595 30.205 1.00 78.62 82 ALA A N 1
ATOM 585 C CA . ALA A 1 82 ? -12.681 21.393 30.997 1.00 78.62 82 ALA A CA 1
ATOM 586 C C . ALA A 1 82 ? -13.465 22.517 31.694 1.00 78.62 82 ALA A C 1
ATOM 588 O O . ALA A 1 82 ? -13.697 23.593 31.137 1.00 78.62 82 ALA A O 1
ATOM 589 N N . GLY A 1 83 ? -13.912 22.254 32.925 1.00 83.31 83 GLY A N 1
ATOM 590 C CA . GLY A 1 83 ? -14.744 23.192 33.683 1.00 83.31 83 GLY A CA 1
ATOM 591 C C . GLY A 1 83 ? -16.083 23.469 32.975 1.00 83.31 83 GLY A C 1
ATOM 592 O O . GLY A 1 83 ? -16.761 22.513 32.602 1.00 83.31 83 GLY A O 1
ATOM 593 N N . PRO A 1 84 ? -16.490 24.738 32.772 1.00 84.62 84 PRO A N 1
ATOM 594 C CA . PRO A 1 84 ? -17.749 25.065 32.095 1.00 84.62 84 PRO A CA 1
ATOM 595 C C . PRO A 1 84 ? -17.706 24.846 30.573 1.00 84.62 84 PRO A C 1
ATOM 597 O O . PRO A 1 84 ? -18.736 24.959 29.913 1.00 84.62 84 PRO A O 1
ATOM 600 N N . PHE A 1 85 ? -16.535 24.547 30.001 1.00 76.56 85 PHE A N 1
ATOM 601 C CA . PHE A 1 85 ? -16.382 24.308 28.571 1.00 76.56 85 PHE A CA 1
ATOM 602 C C . PHE A 1 85 ? -16.386 22.806 28.279 1.00 76.56 85 PHE A C 1
ATOM 604 O O . PHE A 1 85 ? -15.494 22.072 28.702 1.00 76.56 85 PHE A O 1
ATOM 611 N N . GLY A 1 86 ? -17.389 22.351 27.530 1.00 80.12 86 GLY A N 1
ATOM 612 C CA . GLY A 1 86 ? -17.429 21.013 26.945 1.00 80.12 86 GLY A CA 1
ATOM 613 C C . GLY A 1 86 ? -17.180 21.083 25.442 1.00 80.12 86 GLY A C 1
ATOM 614 O O . GLY A 1 86 ? -17.825 21.868 24.749 1.00 80.12 86 GLY A O 1
ATOM 615 N N . MET A 1 87 ? -16.278 20.249 24.926 1.00 83.50 87 MET A N 1
ATOM 616 C CA . MET A 1 87 ? -16.128 20.017 23.491 1.00 83.50 87 MET A CA 1
ATOM 617 C C . MET A 1 87 ? -16.274 18.530 23.175 1.00 83.50 87 MET A C 1
ATOM 619 O O . MET A 1 87 ? -15.687 17.667 23.825 1.00 83.50 87 MET A O 1
ATOM 623 N N . THR A 1 88 ? -17.061 18.225 22.146 1.00 77.81 88 THR A N 1
ATOM 624 C CA . THR A 1 88 ? -17.100 16.881 21.565 1.00 77.81 88 THR A CA 1
ATOM 625 C C . THR A 1 88 ? -16.100 16.841 20.421 1.00 77.81 88 THR A C 1
ATOM 627 O O . THR A 1 88 ? -16.313 17.468 19.385 1.00 77.81 88 THR A O 1
ATOM 630 N N . ILE A 1 89 ? -14.999 16.121 20.617 1.00 73.06 89 ILE A N 1
ATOM 631 C CA . ILE A 1 89 ? -14.031 15.837 19.565 1.00 73.06 89 ILE A CA 1
ATOM 632 C C . ILE A 1 89 ? -14.472 14.545 18.892 1.00 73.06 89 ILE A C 1
ATOM 634 O O . ILE A 1 89 ? -14.331 13.441 19.423 1.00 73.06 89 ILE A O 1
ATOM 638 N N . ASP A 1 90 ? -15.021 14.694 17.696 1.00 63.81 90 ASP A N 1
ATOM 639 C CA . ASP A 1 90 ? -15.271 13.566 16.820 1.00 63.81 90 ASP A CA 1
ATOM 640 C C . ASP A 1 90 ? -13.953 13.152 16.153 1.00 63.81 90 ASP A C 1
ATOM 642 O O . ASP A 1 90 ? -13.517 13.783 15.190 1.00 63.81 90 ASP A O 1
ATOM 646 N N . THR A 1 91 ? -13.292 12.124 16.696 1.00 62.88 91 THR A N 1
ATOM 647 C CA . THR A 1 91 ? -12.076 11.551 16.089 1.00 62.88 91 THR A CA 1
ATOM 648 C C . THR A 1 91 ? -12.393 10.554 14.976 1.00 62.88 91 THR A C 1
ATOM 650 O O . THR A 1 91 ? -11.477 10.005 14.364 1.00 62.88 91 THR A O 1
ATOM 653 N N . ARG A 1 92 ? -13.682 10.321 14.674 1.00 62.84 92 ARG A N 1
ATOM 654 C CA . ARG A 1 92 ? -14.053 9.522 13.508 1.00 62.84 92 ARG A CA 1
ATOM 655 C C . ARG A 1 92 ? -13.555 10.249 12.260 1.00 62.84 92 ARG A C 1
ATOM 657 O O . ARG A 1 92 ? -13.674 11.475 12.166 1.00 62.84 92 ARG A O 1
ATOM 664 N N . PRO A 1 93 ? -13.001 9.527 11.281 1.00 59.06 93 PRO A N 1
ATOM 665 C CA . PRO A 1 93 ? -12.406 10.158 10.117 1.00 59.06 93 PRO A CA 1
ATOM 666 C C . PRO A 1 93 ? -13.467 10.921 9.312 1.00 59.06 93 PRO A C 1
ATOM 668 O O . PRO A 1 93 ? -14.270 10.329 8.592 1.00 59.06 93 PRO A O 1
ATOM 671 N N . LYS A 1 94 ? -13.439 12.259 9.372 1.00 56.84 94 LYS A N 1
ATOM 672 C CA . LYS A 1 94 ? -14.086 13.102 8.363 1.00 56.84 94 LYS A CA 1
ATOM 673 C C . LYS A 1 94 ? -13.261 13.004 7.069 1.00 56.84 94 LYS A C 1
ATOM 675 O O . LYS A 1 94 ? -12.250 13.674 6.904 1.00 56.84 94 LYS A O 1
ATOM 680 N N . SER A 1 95 ? -13.707 12.134 6.159 1.00 48.69 95 SER A N 1
ATOM 681 C CA . SER A 1 95 ? -13.486 12.226 4.700 1.00 48.69 95 SER A CA 1
ATOM 682 C C . SER A 1 95 ? -12.197 11.657 4.069 1.00 48.69 95 SER A C 1
ATOM 684 O O . SER A 1 95 ? -11.989 11.864 2.876 1.00 48.69 95 SER A O 1
ATOM 686 N N . GLY A 1 96 ? -11.356 10.899 4.786 1.00 55.69 96 GLY A N 1
ATOM 687 C CA . GLY A 1 96 ? -10.156 10.261 4.197 1.00 55.69 96 GLY A CA 1
ATOM 688 C C . GLY A 1 96 ? -10.378 8.878 3.556 1.00 55.69 96 GLY A C 1
ATOM 689 O O . GLY A 1 96 ? -9.764 8.563 2.537 1.00 55.69 96 GLY A O 1
ATOM 690 N N . GLY A 1 97 ? -11.277 8.066 4.127 1.00 75.56 97 GLY A N 1
ATOM 691 C CA . GLY A 1 97 ? -11.643 6.727 3.641 1.00 75.56 97 GLY A CA 1
ATOM 692 C C . GLY A 1 97 ? -10.474 5.749 3.422 1.00 75.56 97 GLY A C 1
ATOM 693 O O . GLY A 1 97 ? -9.338 5.979 3.834 1.00 75.56 97 GLY A O 1
ATOM 694 N N . TYR A 1 98 ? -10.756 4.654 2.710 1.00 86.25 98 TYR A N 1
ATOM 695 C CA . TYR A 1 98 ? -9.764 3.679 2.231 1.00 86.25 98 TYR A CA 1
ATOM 696 C C . TYR A 1 98 ? -9.043 4.187 0.971 1.00 86.25 98 TYR A C 1
ATOM 698 O O . TYR A 1 98 ? -9.019 3.525 -0.068 1.00 86.25 98 TYR A O 1
ATOM 706 N N . ASN A 1 99 ? -8.529 5.417 1.010 1.00 90.94 99 ASN A N 1
ATOM 707 C CA . ASN A 1 99 ? -7.793 6.018 -0.099 1.00 90.94 99 ASN A CA 1
ATOM 708 C C . ASN A 1 99 ? -6.310 6.174 0.224 1.00 90.94 99 ASN A C 1
ATOM 710 O O . ASN A 1 99 ? -5.908 6.353 1.379 1.00 90.94 99 ASN A O 1
ATOM 714 N N . LEU A 1 100 ? -5.508 6.083 -0.838 1.00 93.06 100 LEU A N 1
ATOM 715 C CA . LEU A 1 100 ? -4.104 6.459 -0.800 1.00 93.06 100 LEU A CA 1
ATOM 716 C C . LEU A 1 100 ? -4.013 7.979 -0.701 1.00 93.06 100 LEU A C 1
ATOM 718 O O . LEU A 1 100 ? -4.790 8.703 -1.332 1.00 93.06 100 LEU A O 1
ATOM 722 N N . TRP A 1 101 ? -3.056 8.456 0.077 1.00 93.31 101 TRP A N 1
ATOM 723 C CA . TRP A 1 101 ? -2.731 9.869 0.122 1.00 93.31 101 TRP A CA 1
ATOM 724 C C . TRP A 1 101 ? -2.017 10.307 -1.161 1.00 93.31 101 TRP A C 1
ATOM 726 O O . TRP A 1 101 ? -1.345 9.498 -1.805 1.00 93.31 101 TRP A O 1
ATOM 736 N N . PRO A 1 102 ? -2.106 11.596 -1.535 1.00 94.44 102 PRO A N 1
ATOM 737 C CA . PRO A 1 102 ? -1.391 12.114 -2.698 1.00 94.44 102 PRO A CA 1
ATOM 738 C C . PRO A 1 102 ? 0.119 11.844 -2.656 1.00 94.44 102 PRO A C 1
ATOM 740 O O . PRO A 1 102 ? 0.701 11.524 -3.687 1.00 94.44 102 PRO A O 1
ATOM 743 N N . SER A 1 103 ? 0.743 11.909 -1.476 1.00 95.31 103 SER A N 1
ATOM 744 C CA . SER A 1 103 ? 2.166 11.597 -1.285 1.00 95.31 103 S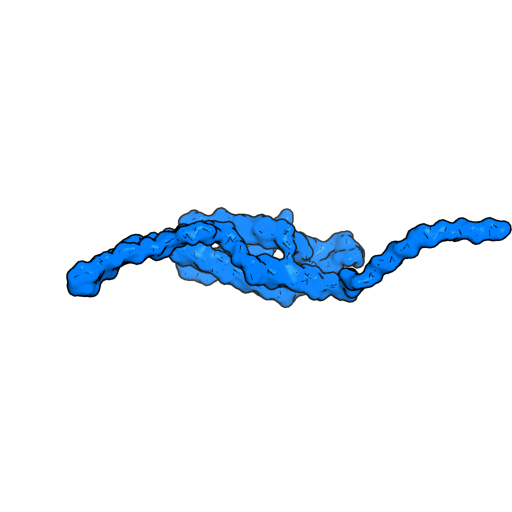ER A CA 1
ATOM 745 C C . SER A 1 103 ? 2.494 10.132 -1.586 1.00 95.31 103 SER A C 1
ATOM 747 O O . SER A 1 103 ? 3.475 9.853 -2.267 1.00 95.31 103 SER A O 1
ATOM 749 N N . GLU A 1 104 ? 1.650 9.198 -1.145 1.00 96.38 104 GLU A N 1
ATOM 750 C CA . GLU A 1 104 ? 1.802 7.763 -1.420 1.00 96.38 104 GLU A CA 1
ATOM 751 C C . GLU A 1 104 ? 1.659 7.482 -2.919 1.00 96.38 104 GLU A C 1
ATOM 753 O O . GLU A 1 104 ? 2.455 6.751 -3.504 1.00 96.38 104 GLU A O 1
ATOM 758 N N . ILE A 1 105 ? 0.680 8.117 -3.572 1.00 95.94 105 ILE A N 1
ATOM 759 C CA . ILE A 1 105 ? 0.488 8.009 -5.023 1.00 95.94 105 ILE A CA 1
ATOM 760 C C . ILE A 1 105 ? 1.718 8.541 -5.768 1.00 95.94 105 ILE A C 1
ATOM 762 O O . ILE A 1 105 ? 2.193 7.892 -6.699 1.00 95.94 105 ILE A O 1
ATOM 766 N N . GLN A 1 106 ? 2.248 9.697 -5.360 1.00 95.62 106 GLN A N 1
ATOM 767 C CA . GLN A 1 106 ? 3.443 10.284 -5.967 1.00 95.62 106 GLN A CA 1
ATOM 768 C C . GLN A 1 106 ? 4.674 9.390 -5.794 1.00 95.62 106 GLN A C 1
ATOM 770 O O . GLN A 1 106 ? 5.418 9.219 -6.757 1.00 95.62 106 GLN A O 1
ATOM 775 N N . GLN A 1 107 ? 4.864 8.783 -4.619 1.00 95.00 107 GLN A N 1
ATOM 776 C CA . GLN A 1 107 ? 5.949 7.828 -4.371 1.00 95.00 107 GLN A CA 1
ATOM 777 C C . GLN A 1 107 ? 5.825 6.596 -5.276 1.00 95.00 107 GLN A C 1
ATOM 779 O O . GLN A 1 107 ? 6.761 6.274 -6.004 1.00 95.00 107 GLN A O 1
ATOM 784 N N . LEU A 1 108 ? 4.644 5.970 -5.341 1.00 94.94 108 LEU A N 1
ATOM 785 C CA . LEU A 1 108 ? 4.403 4.814 -6.216 1.00 94.94 108 LEU A CA 1
ATOM 786 C C . LEU A 1 108 ? 4.643 5.147 -7.699 1.00 94.94 108 LEU A C 1
ATOM 788 O O . LEU A 1 108 ? 5.239 4.361 -8.436 1.00 94.94 108 LEU A O 1
ATOM 792 N N . GLN A 1 109 ? 4.219 6.330 -8.145 1.00 93.50 109 GLN A N 1
ATOM 793 C CA . GLN A 1 109 ? 4.480 6.804 -9.505 1.00 93.50 109 GLN A CA 1
ATOM 794 C C . GLN A 1 109 ? 5.966 7.091 -9.751 1.00 93.50 109 GLN A C 1
ATOM 796 O O . GLN A 1 109 ? 6.458 6.824 -10.847 1.00 93.50 109 GLN A O 1
ATOM 801 N N . ALA A 1 110 ? 6.682 7.637 -8.765 1.00 91.25 110 ALA A N 1
ATOM 802 C CA . ALA A 1 110 ? 8.109 7.930 -8.868 1.00 91.25 110 ALA A CA 1
ATOM 803 C C . ALA A 1 110 ? 8.938 6.651 -9.042 1.00 91.25 110 ALA A C 1
ATOM 805 O O . ALA A 1 110 ? 9.808 6.623 -9.912 1.00 91.25 110 ALA A O 1
ATOM 806 N N . ILE A 1 111 ? 8.595 5.578 -8.320 1.00 90.38 111 ILE A N 1
ATOM 807 C CA . ILE A 1 111 ? 9.209 4.250 -8.481 1.00 90.38 111 ILE A CA 1
ATOM 808 C C . ILE A 1 111 ? 9.068 3.758 -9.931 1.00 90.38 111 ILE A C 1
ATOM 810 O O . ILE A 1 111 ? 10.027 3.282 -10.535 1.00 90.38 111 ILE A O 1
ATOM 814 N N . CYS A 1 112 ? 7.895 3.937 -10.545 1.00 85.75 112 CYS A N 1
ATOM 815 C CA . CYS A 1 112 ? 7.705 3.563 -11.949 1.00 85.75 112 CYS A CA 1
ATOM 816 C C . CYS A 1 112 ? 8.451 4.452 -12.944 1.00 85.75 112 CYS A C 1
ATOM 818 O O . CYS A 1 112 ? 8.831 3.982 -14.017 1.00 85.75 112 CYS A O 1
ATOM 820 N N . LYS A 1 113 ? 8.659 5.730 -12.619 1.00 83.00 113 LYS A N 1
ATOM 821 C CA . LYS A 1 113 ? 9.439 6.639 -13.467 1.00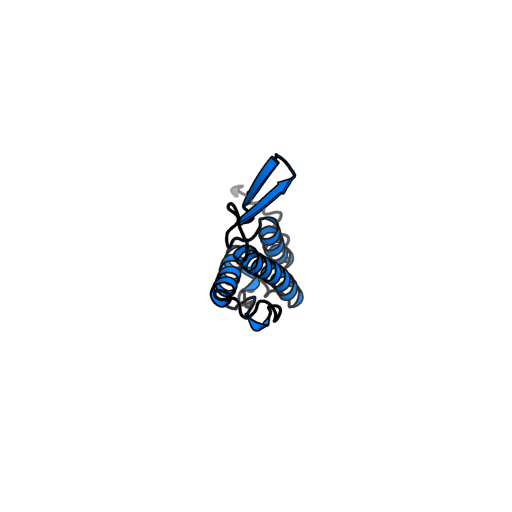 83.00 113 LYS A CA 1
ATOM 822 C C . LYS A 1 113 ? 10.930 6.312 -13.407 1.00 83.00 113 LYS A C 1
ATOM 824 O O . LYS A 1 113 ? 11.571 6.336 -14.449 1.00 83.00 113 LYS A O 1
ATOM 829 N N . SER A 1 114 ? 11.463 5.965 -12.233 1.00 69.25 114 SER A N 1
ATOM 830 C CA . SER A 1 114 ? 12.871 5.578 -12.075 1.00 69.25 114 SER A CA 1
ATOM 831 C C . SER A 1 114 ? 13.188 4.207 -12.685 1.00 69.25 114 SER A C 1
ATOM 833 O O . SER A 1 114 ? 14.305 3.996 -13.145 1.00 69.25 114 SER A O 1
ATOM 835 N N . ALA A 1 115 ? 12.207 3.296 -12.756 1.00 60.19 115 ALA A N 1
ATOM 836 C CA . ALA A 1 115 ? 12.343 2.002 -13.436 1.00 60.19 115 ALA A CA 1
ATOM 837 C C . ALA A 1 115 ? 12.530 2.126 -14.958 1.00 60.19 115 ALA A C 1
ATOM 839 O O . ALA A 1 115 ? 13.151 1.270 -15.587 1.00 60.19 115 ALA A O 1
ATOM 840 N N . SER A 1 116 ? 12.003 3.190 -15.568 1.00 56.75 116 SER A N 1
ATOM 841 C CA . SER A 1 116 ? 12.192 3.463 -16.989 1.00 56.75 116 SER A CA 1
ATOM 842 C C . SER A 1 116 ? 13.498 4.236 -17.169 1.00 56.75 116 SER A C 1
ATOM 844 O O . SER A 1 116 ? 13.514 5.460 -17.223 1.00 56.75 116 SER A O 1
ATOM 846 N N . ALA A 1 117 ? 14.613 3.514 -17.281 1.00 51.91 117 ALA A N 1
ATOM 847 C CA . ALA A 1 117 ? 15.940 4.065 -17.583 1.00 51.91 117 ALA A CA 1
ATOM 848 C C . ALA A 1 117 ? 16.050 4.728 -18.980 1.00 51.91 117 ALA A C 1
ATOM 850 O O . ALA A 1 117 ? 17.145 5.034 -19.447 1.00 51.91 117 ALA A O 1
ATOM 851 N N . THR A 1 118 ? 14.930 4.965 -19.667 1.00 53.03 118 THR A N 1
ATOM 852 C CA . THR A 1 118 ? 14.872 5.764 -20.889 1.00 53.03 118 THR A CA 1
ATOM 853 C C . THR A 1 118 ? 14.437 7.181 -20.516 1.00 53.03 118 THR A C 1
ATOM 855 O O . THR A 1 118 ? 13.338 7.346 -19.982 1.00 53.03 118 THR A O 1
ATOM 858 N N . PRO A 1 119 ? 15.233 8.226 -20.808 1.00 46.72 119 PRO A N 1
ATOM 859 C CA . PRO A 1 119 ? 14.827 9.605 -20.576 1.00 46.72 119 PRO A CA 1
ATOM 860 C C . PRO A 1 119 ? 13.647 9.952 -21.500 1.00 46.72 119 PRO A C 1
ATOM 862 O O . PRO A 1 119 ? 13.822 10.435 -22.614 1.00 46.72 119 PRO A O 1
ATOM 865 N N . ARG A 1 120 ? 12.411 9.705 -21.049 1.00 56.22 120 ARG A N 1
ATOM 866 C CA . ARG A 1 120 ? 11.168 10.125 -21.723 1.00 56.22 120 ARG A CA 1
ATOM 867 C C . ARG A 1 120 ? 10.920 11.621 -21.497 1.00 56.22 120 ARG A C 1
ATOM 869 O O . ARG A 1 120 ? 9.917 12.007 -20.905 1.00 56.22 120 ARG A O 1
ATOM 876 N N . GLY A 1 121 ? 11.878 12.450 -21.908 1.00 53.62 121 GLY A N 1
ATOM 877 C CA . GLY A 1 121 ? 11.864 13.901 -21.693 1.00 53.62 121 GLY A CA 1
ATOM 878 C C . GLY A 1 121 ? 11.944 14.749 -22.961 1.00 53.62 121 GLY A C 1
ATOM 879 O O . GLY A 1 121 ? 11.663 15.939 -22.894 1.00 53.62 121 GLY A O 1
ATOM 880 N N . ALA A 1 122 ? 12.284 14.177 -24.116 1.00 55.47 122 ALA A N 1
ATOM 881 C CA . ALA A 1 122 ? 12.368 14.933 -25.361 1.00 55.47 122 ALA A CA 1
ATOM 882 C C . ALA A 1 122 ? 11.968 14.055 -26.549 1.00 55.47 122 ALA A C 1
ATOM 884 O O . ALA A 1 122 ? 12.786 13.324 -27.098 1.00 55.47 122 ALA A O 1
ATOM 885 N N . PHE A 1 123 ? 10.699 14.128 -26.948 1.00 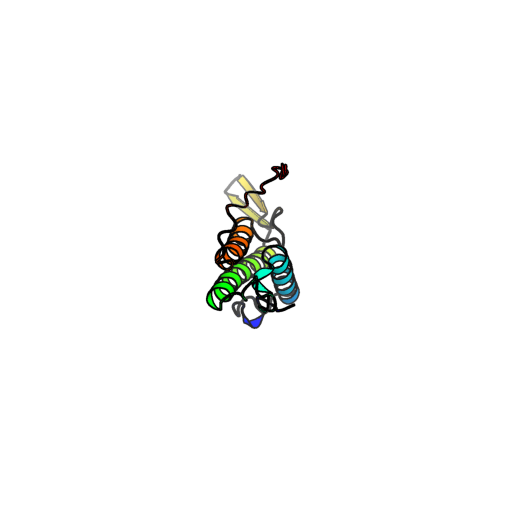64.62 123 PHE A N 1
ATOM 886 C CA . PHE A 1 123 ? 10.282 13.696 -28.278 1.00 64.62 123 PHE A CA 1
ATOM 887 C C . PHE A 1 123 ? 10.053 14.963 -29.101 1.00 64.62 123 PHE A C 1
ATOM 889 O O . PHE A 1 123 ? 9.093 15.691 -28.857 1.00 64.62 123 PHE A O 1
ATOM 896 N N . SER A 1 124 ? 10.943 15.258 -30.046 1.00 65.44 124 SER A N 1
ATOM 897 C CA . SER A 1 124 ? 10.655 16.212 -31.115 1.00 65.44 124 SER A CA 1
ATOM 898 C C . SER A 1 124 ? 9.980 15.448 -32.246 1.00 65.44 124 SER A C 1
ATOM 900 O O . SER A 1 124 ? 10.604 14.593 -32.873 1.00 65.44 124 SER A O 1
ATOM 902 N N . ILE A 1 125 ? 8.701 15.728 -32.485 1.00 65.38 125 ILE A N 1
ATOM 903 C CA . ILE A 1 125 ? 8.013 15.265 -33.690 1.00 65.38 125 ILE A CA 1
ATOM 904 C C . ILE A 1 125 ? 8.352 16.275 -34.784 1.00 65.38 125 ILE A C 1
ATOM 906 O O . ILE A 1 125 ? 7.847 17.398 -34.768 1.00 65.38 125 ILE A O 1
ATOM 910 N N . ASP A 1 126 ? 9.243 15.893 -35.695 1.00 68.38 126 ASP A N 1
ATOM 911 C CA . ASP A 1 126 ? 9.491 16.664 -36.909 1.00 68.38 126 ASP A CA 1
ATOM 912 C C . ASP A 1 126 ? 8.282 16.498 -37.839 1.00 68.38 126 ASP A C 1
ATOM 914 O O . ASP A 1 126 ? 7.945 15.390 -38.257 1.00 68.38 126 ASP A O 1
ATOM 918 N N . THR A 1 127 ? 7.577 17.600 -38.085 1.00 75.19 127 THR A N 1
ATOM 919 C CA . THR A 1 127 ? 6.392 17.655 -38.956 1.00 75.19 127 THR A CA 1
ATOM 920 C C . THR A 1 127 ? 6.702 18.306 -40.299 1.00 75.19 127 THR A C 1
ATOM 922 O O . THR A 1 127 ? 5.780 18.594 -41.063 1.00 75.19 127 THR A O 1
ATOM 925 N N . THR A 1 128 ? 7.977 18.559 -40.609 1.00 78.19 128 THR A N 1
ATOM 926 C CA . THR A 1 128 ? 8.331 19.174 -41.884 1.00 78.19 128 THR A CA 1
ATOM 927 C C . THR A 1 128 ? 8.109 18.181 -43.033 1.00 78.19 128 THR A C 1
ATOM 929 O O . THR A 1 128 ? 8.657 17.076 -43.026 1.00 78.19 128 THR A O 1
ATOM 932 N N . PRO A 1 129 ? 7.266 18.521 -44.027 1.00 71.38 129 PRO A N 1
ATOM 933 C CA . PRO A 1 129 ? 7.093 17.676 -45.196 1.00 71.38 129 PRO A CA 1
ATOM 934 C C . PRO A 1 129 ? 8.371 17.714 -46.035 1.00 71.38 129 PRO A C 1
ATOM 936 O O . PRO A 1 129 ? 8.878 18.788 -46.365 1.00 71.38 129 PRO A O 1
ATOM 939 N N . ILE A 1 130 ? 8.879 16.538 -46.404 1.00 76.31 130 ILE A N 1
ATOM 940 C CA . ILE A 1 130 ? 10.008 16.432 -47.324 1.00 76.31 130 ILE A CA 1
ATOM 941 C C . ILE A 1 130 ? 9.516 16.853 -48.717 1.00 76.31 130 ILE A C 1
ATOM 943 O O . ILE A 1 130 ? 8.670 16.198 -49.326 1.00 76.31 130 ILE A O 1
ATOM 947 N N . VAL A 1 131 ? 9.991 17.996 -49.203 1.00 73.56 131 VAL A N 1
ATOM 948 C CA . VAL A 1 131 ? 9.770 18.418 -50.589 1.00 73.56 131 VAL A CA 1
ATOM 949 C C . VAL A 1 131 ? 10.986 17.944 -51.377 1.00 73.56 131 VAL A C 1
ATOM 951 O O . VAL A 1 131 ? 12.079 18.482 -51.214 1.00 73.56 131 VAL A O 1
ATOM 954 N N . LEU A 1 132 ? 10.812 16.882 -52.166 1.00 62.62 132 LEU A N 1
ATOM 955 C CA . LEU A 1 132 ? 11.835 16.387 -53.092 1.00 62.62 132 LEU A CA 1
ATOM 956 C C . LEU A 1 132 ? 11.843 17.257 -54.368 1.00 62.62 132 LEU A C 1
ATOM 958 O O . LEU A 1 132 ? 10.752 17.564 -54.858 1.00 62.62 132 LEU A O 1
ATOM 962 N N . PRO A 1 133 ? 13.021 17.665 -54.884 1.00 64.12 133 PRO A N 1
ATOM 963 C CA . PRO A 1 133 ? 13.156 18.353 -56.170 1.00 64.12 133 PRO A CA 1
ATOM 964 C C . PRO A 1 133 ? 12.969 17.421 -57.375 1.00 64.12 133 PRO A C 1
ATOM 966 O O . PRO A 1 133 ? 13.287 16.214 -57.257 1.00 64.12 133 PRO A O 1
#